Protein AF-J3F3C8-F1 (afdb_monomer_lite)

Foldseek 3Di:
DDPDVVVVVVVLVQFFVDPQLVCQLQAADDFHDVQASPQHTTCPVRVVVVRRDGDGPDDGPDGDDPPPDDDDPPCCSHDPPVDDDDDDPPPPPDPDDADDPVLQVPAPDWDQDPVRRTDGHD

Structure (mmCIF, N/CA/C/O backbone):
data_AF-J3F3C8-F1
#
_entry.id   AF-J3F3C8-F1
#
loop_
_atom_site.group_PDB
_atom_site.id
_atom_site.type_symbol
_atom_site.label_atom_id
_atom_site.label_alt_id
_atom_site.label_comp_id
_atom_site.label_asym_id
_atom_site.label_entity_id
_atom_site.label_seq_id
_atom_site.pdbx_PDB_ins_code
_atom_site.Cartn_x
_atom_site.Cartn_y
_atom_site.Cartn_z
_atom_site.occupancy
_atom_site.B_iso_or_equiv
_atom_site.auth_seq_id
_atom_site.auth_comp_id
_atom_site.auth_asym_id
_atom_site.auth_atom_id
_atom_site.pdbx_PDB_model_num
ATOM 1 N N . GLY A 1 1 ? 10.619 -9.979 35.873 1.00 42.16 1 GLY A N 1
ATOM 2 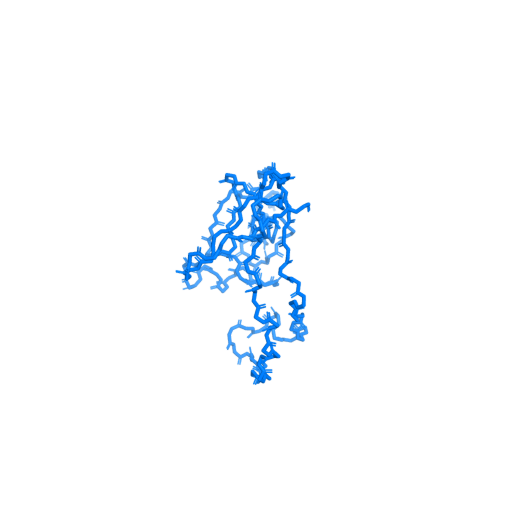C CA . GLY A 1 1 ? 10.184 -10.696 34.663 1.00 42.16 1 GLY A CA 1
ATOM 3 C C . GLY A 1 1 ? 10.597 -9.888 33.459 1.00 42.16 1 GLY A C 1
ATOM 4 O O . GLY A 1 1 ? 10.072 -8.801 33.279 1.00 42.16 1 GLY A O 1
ATOM 5 N N . PHE A 1 2 ? 11.585 -10.356 32.701 1.00 49.56 2 PHE A N 1
ATOM 6 C CA . PHE A 1 2 ? 12.022 -9.685 31.477 1.00 49.56 2 PHE A CA 1
ATOM 7 C C . PHE A 1 2 ? 11.075 -10.104 30.352 1.00 49.56 2 PHE A C 1
ATOM 9 O O . PHE A 1 2 ? 11.128 -11.245 29.891 1.00 49.56 2 PHE A O 1
ATOM 16 N N . ILE A 1 3 ? 10.176 -9.209 29.942 1.00 52.06 3 ILE A N 1
ATOM 17 C CA . ILE A 1 3 ? 9.438 -9.396 28.692 1.00 52.06 3 ILE A CA 1
ATOM 18 C C . ILE A 1 3 ? 10.494 -9.369 27.586 1.00 52.06 3 ILE A C 1
ATOM 20 O O . ILE A 1 3 ? 11.255 -8.409 27.464 1.00 52.06 3 ILE A O 1
ATOM 24 N N . ARG A 1 4 ? 10.616 -10.471 26.841 1.00 50.69 4 ARG A N 1
ATOM 25 C CA . ARG A 1 4 ? 11.625 -10.597 25.785 1.00 50.69 4 ARG A CA 1
ATOM 26 C C . ARG A 1 4 ? 11.345 -9.514 24.728 1.00 50.69 4 ARG A C 1
ATOM 28 O O . ARG A 1 4 ? 10.201 -9.440 24.286 1.00 50.69 4 ARG A O 1
ATOM 35 N N . PRO A 1 5 ? 12.334 -8.715 24.283 1.00 58.91 5 PRO A N 1
ATOM 36 C CA . PRO A 1 5 ? 12.116 -7.618 23.328 1.00 58.91 5 PRO A CA 1
ATOM 37 C C . PRO A 1 5 ? 11.377 -8.056 22.052 1.00 58.91 5 PRO A C 1
ATOM 39 O O . PRO A 1 5 ? 10.549 -7.320 21.526 1.00 58.91 5 PRO A O 1
ATOM 42 N N . LEU A 1 6 ? 11.585 -9.306 21.627 1.00 57.19 6 LEU A N 1
ATOM 43 C CA . LEU A 1 6 ? 10.883 -9.938 20.505 1.00 57.19 6 LEU A CA 1
ATOM 44 C C . LEU A 1 6 ? 9.361 -10.066 20.710 1.00 57.19 6 LEU A C 1
ATOM 46 O O . LEU A 1 6 ? 8.607 -9.963 19.754 1.00 57.19 6 LEU A O 1
ATOM 50 N N . GLN A 1 7 ? 8.883 -10.264 21.942 1.00 55.94 7 GLN A N 1
ATOM 51 C CA . GLN A 1 7 ? 7.446 -10.365 22.232 1.00 55.94 7 GLN A CA 1
ATOM 52 C C . GLN A 1 7 ? 6.759 -8.994 22.232 1.00 55.94 7 GLN A C 1
ATOM 54 O O . GLN A 1 7 ? 5.603 -8.892 21.826 1.00 55.94 7 GLN A O 1
ATOM 59 N N . VAL A 1 8 ? 7.475 -7.943 22.648 1.00 60.06 8 VAL A N 1
ATOM 60 C CA . VAL A 1 8 ? 6.984 -6.556 22.580 1.00 60.06 8 VAL A CA 1
ATOM 61 C C . VAL A 1 8 ? 6.893 -6.100 21.125 1.00 60.06 8 VAL A C 1
ATOM 63 O O . VAL A 1 8 ? 5.874 -5.537 20.735 1.00 60.06 8 VAL A O 1
ATOM 66 N N . LEU A 1 9 ? 7.910 -6.404 20.311 1.00 63.22 9 LEU A N 1
ATOM 67 C CA . LEU A 1 9 ? 7.898 -6.120 18.873 1.00 63.22 9 LEU A CA 1
ATOM 68 C C . LEU A 1 9 ? 6.752 -6.848 18.164 1.00 63.22 9 LEU A C 1
ATOM 70 O O . LEU A 1 9 ? 5.980 -6.192 17.474 1.00 63.22 9 LEU A O 1
ATOM 74 N N . ASN A 1 10 ? 6.532 -8.134 18.461 1.00 64.38 10 ASN A N 1
ATOM 75 C CA . ASN A 1 10 ? 5.369 -8.870 17.953 1.00 64.38 10 ASN A CA 1
ATOM 76 C C . ASN A 1 10 ? 4.044 -8.188 18.333 1.00 64.38 10 ASN A C 1
ATOM 78 O O . ASN A 1 10 ? 3.139 -8.078 17.513 1.00 64.38 10 ASN A O 1
ATOM 82 N N . GLY A 1 11 ? 3.883 -7.745 19.584 1.00 65.44 11 GLY A N 1
ATOM 83 C CA . GLY A 1 11 ? 2.668 -7.051 20.028 1.00 65.44 11 GLY A CA 1
ATOM 84 C C . GLY A 1 11 ? 2.439 -5.722 19.299 1.00 65.44 11 GLY A C 1
ATOM 85 O O . GLY A 1 11 ? 1.314 -5.421 18.902 1.00 65.44 11 GLY A O 1
ATOM 86 N N . LEU A 1 12 ? 3.508 -4.959 19.068 1.00 67.69 12 LEU A N 1
ATOM 87 C CA . LEU A 1 12 ? 3.454 -3.684 18.354 1.00 67.69 12 LEU A CA 1
ATOM 88 C C . LEU A 1 12 ? 3.204 -3.866 16.853 1.00 67.69 12 LEU A C 1
ATOM 90 O O . LEU A 1 12 ? 2.355 -3.168 16.314 1.00 67.69 12 LEU A O 1
ATOM 94 N N . GLU A 1 13 ? 3.832 -4.844 16.200 1.00 67.25 13 GLU A N 1
ATOM 95 C CA . GLU A 1 13 ? 3.545 -5.247 14.808 1.00 67.25 13 GLU A CA 1
ATOM 96 C C . GLU A 1 13 ? 2.091 -5.691 14.614 1.00 67.25 13 GLU A C 1
ATOM 98 O O . GLU A 1 13 ? 1.494 -5.553 13.543 1.00 67.25 13 GLU A O 1
ATOM 103 N N . ASN A 1 14 ? 1.484 -6.208 15.683 1.00 71.31 14 ASN A N 1
ATOM 104 C CA . ASN A 1 14 ? 0.093 -6.613 15.672 1.00 71.31 14 ASN A CA 1
ATOM 105 C C . ASN A 1 14 ? -0.891 -5.433 15.754 1.00 71.31 14 ASN A C 1
ATOM 107 O O . ASN A 1 14 ? -2.063 -5.636 15.423 1.00 71.31 14 ASN A O 1
ATOM 111 N N . MET A 1 15 ? -0.452 -4.252 16.191 1.00 79.25 15 MET A N 1
ATOM 112 C CA . MET A 1 15 ? -1.296 -3.061 16.350 1.00 79.25 15 MET A CA 1
ATOM 113 C C . MET A 1 15 ? -0.975 -1.980 15.320 1.00 79.25 15 MET A C 1
ATOM 115 O O . MET A 1 15 ? -1.895 -1.372 14.776 1.00 79.25 15 MET A O 1
ATOM 119 N N . PHE A 1 16 ? 0.307 -1.773 15.033 1.00 85.12 16 PHE A N 1
ATOM 120 C CA . PHE A 1 16 ? 0.817 -0.752 14.133 1.00 85.12 16 PHE A CA 1
ATOM 121 C C . PHE A 1 16 ? 1.257 -1.366 12.809 1.00 85.12 16 PHE A C 1
ATOM 123 O O . PHE A 1 16 ? 1.893 -2.418 12.772 1.00 85.12 16 PHE A O 1
ATOM 130 N N . ALA A 1 17 ? 0.937 -0.683 11.716 1.00 84.31 17 ALA A N 1
ATOM 131 C CA . ALA A 1 17 ? 1.491 -1.003 10.414 1.00 84.31 17 ALA A CA 1
ATOM 132 C C . ALA A 1 17 ? 2.964 -0.573 10.396 1.00 84.31 17 ALA A C 1
ATOM 134 O O . ALA A 1 17 ? 3.285 0.613 10.316 1.00 84.31 17 ALA A O 1
ATOM 135 N N . LEU A 1 18 ? 3.873 -1.539 10.532 1.00 81.62 18 LEU A N 1
ATOM 136 C CA . LEU A 1 18 ? 5.302 -1.297 10.337 1.00 81.62 18 LEU A CA 1
ATOM 137 C C . LEU A 1 18 ? 5.659 -1.346 8.847 1.00 81.62 18 LEU A C 1
ATOM 139 O O . LEU 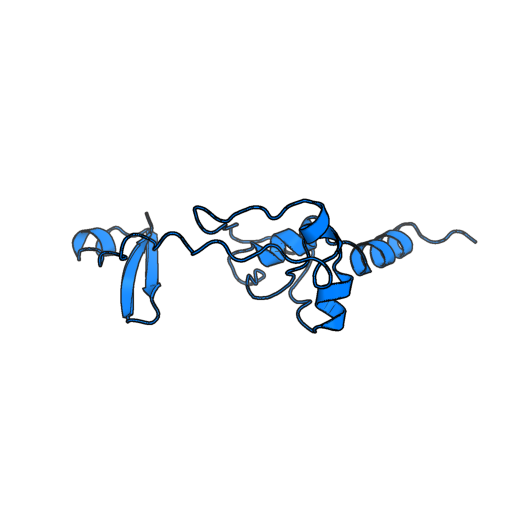A 1 18 ? 4.883 -1.830 8.022 1.00 81.62 18 LEU A O 1
ATOM 143 N N . GLN A 1 19 ? 6.860 -0.864 8.509 1.00 81.12 19 GLN A N 1
ATOM 144 C CA . GLN A 1 19 ? 7.358 -0.765 7.128 1.00 81.12 19 GLN A CA 1
ATOM 145 C C . GLN A 1 19 ? 7.149 -2.057 6.337 1.00 81.12 19 GLN A C 1
ATOM 147 O O . GLN A 1 19 ? 6.707 -2.027 5.199 1.00 81.12 19 GLN A O 1
ATOM 152 N N . ASP A 1 20 ? 7.400 -3.192 6.974 1.00 80.25 20 ASP A N 1
ATOM 153 C CA . ASP A 1 20 ? 7.303 -4.510 6.365 1.00 80.25 20 ASP A CA 1
ATOM 154 C C . ASP A 1 20 ? 5.859 -4.917 5.994 1.00 80.25 20 ASP A C 1
ATOM 156 O O . ASP A 1 20 ? 5.617 -5.501 4.940 1.00 80.25 20 ASP A O 1
ATOM 160 N N . PHE A 1 21 ? 4.870 -4.500 6.790 1.00 84.44 21 PHE A N 1
ATOM 161 C CA . PHE A 1 21 ? 3.447 -4.681 6.481 1.00 84.44 21 PHE A CA 1
ATOM 162 C C . PHE A 1 21 ? 3.025 -3.840 5.265 1.00 84.44 21 PHE A C 1
ATOM 164 O O . PHE A 1 21 ? 2.312 -4.315 4.377 1.00 84.44 21 PHE A O 1
ATOM 171 N N . HIS A 1 22 ? 3.535 -2.607 5.189 1.00 87.00 22 HIS A N 1
ATOM 172 C CA . HIS A 1 22 ? 3.287 -1.680 4.084 1.00 87.00 22 HIS A CA 1
ATOM 173 C C . HIS A 1 22 ? 4.042 -2.076 2.799 1.00 87.00 22 HIS A C 1
ATOM 175 O O . HIS A 1 22 ? 3.545 -1.895 1.687 1.00 87.00 22 HIS A O 1
ATOM 181 N N . HIS A 1 23 ? 5.217 -2.693 2.938 1.00 89.00 23 HIS A N 1
ATOM 182 C CA . HIS A 1 23 ? 5.981 -3.274 1.836 1.00 89.00 23 HIS A CA 1
ATOM 183 C C . HIS A 1 23 ? 5.232 -4.420 1.157 1.00 89.00 23 HIS A C 1
ATOM 185 O O . HIS A 1 23 ? 5.301 -4.525 -0.061 1.00 89.00 23 HIS A O 1
ATOM 191 N N . VAL A 1 24 ? 4.493 -5.247 1.903 1.00 90.62 24 VAL A N 1
ATOM 192 C CA . VAL A 1 24 ? 3.619 -6.273 1.309 1.00 90.62 24 VAL A CA 1
ATOM 193 C C . VAL A 1 24 ? 2.484 -5.626 0.511 1.00 90.62 24 VAL A C 1
ATOM 195 O O . VAL A 1 24 ? 2.218 -6.063 -0.606 1.00 90.62 24 VAL A O 1
ATOM 198 N N . HIS A 1 25 ? 1.850 -4.571 1.038 1.00 91.44 25 HIS A N 1
ATOM 199 C CA . HIS A 1 25 ? 0.773 -3.857 0.337 1.00 91.44 25 HIS A CA 1
ATOM 200 C C . HIS A 1 25 ? 1.248 -3.286 -1.010 1.00 91.44 25 HIS A C 1
ATOM 202 O O . HIS A 1 25 ? 0.617 -3.496 -2.043 1.00 91.44 25 HIS A O 1
ATOM 208 N N . HIS A 1 26 ? 2.403 -2.621 -1.028 1.00 90.88 26 HIS A N 1
ATOM 209 C CA . HIS A 1 26 ? 2.981 -2.068 -2.260 1.00 90.88 26 HIS A CA 1
ATOM 210 C C . HIS A 1 26 ? 3.856 -3.053 -3.045 1.00 90.88 26 HIS A C 1
ATOM 212 O O . HIS A 1 26 ? 4.403 -2.690 -4.091 1.00 90.88 26 HIS A O 1
ATOM 218 N N . GLY A 1 27 ? 4.014 -4.275 -2.543 1.00 90.56 27 GLY A N 1
ATOM 219 C CA . GLY A 1 27 ? 4.904 -5.282 -3.093 1.00 90.56 27 GLY A CA 1
ATOM 220 C C . GLY A 1 27 ? 4.393 -5.824 -4.420 1.00 90.56 27 GLY A C 1
ATOM 221 O O . GLY A 1 27 ? 3.201 -6.071 -4.606 1.00 90.56 27 GLY A O 1
ATOM 222 N N . ILE A 1 28 ? 5.322 -6.047 -5.340 1.00 88.56 28 ILE A N 1
ATOM 223 C CA . ILE A 1 28 ? 5.101 -6.754 -6.598 1.00 88.56 28 ILE A CA 1
ATOM 224 C C . ILE A 1 28 ? 5.853 -8.081 -6.510 1.00 88.56 28 ILE A C 1
ATOM 226 O O . ILE A 1 28 ? 6.981 -8.130 -6.018 1.00 88.56 28 ILE A O 1
ATOM 230 N N . GLY A 1 29 ? 5.232 -9.149 -7.008 1.00 85.75 29 GLY A N 1
ATOM 231 C CA . GLY A 1 29 ? 5.818 -10.486 -7.030 1.00 85.75 29 GLY A CA 1
ATOM 232 C C . GLY A 1 29 ? 5.050 -11.480 -6.173 1.00 85.75 29 GLY A C 1
ATOM 233 O O . GLY A 1 29 ? 3.916 -11.235 -5.765 1.00 85.75 29 GLY A O 1
ATOM 234 N N . ARG A 1 30 ? 5.679 -12.622 -5.882 1.00 88.69 30 ARG A N 1
ATOM 235 C CA . ARG A 1 30 ? 5.042 -13.751 -5.174 1.00 88.69 30 ARG A CA 1
ATOM 236 C C . ARG A 1 30 ? 4.480 -13.390 -3.793 1.00 88.69 30 ARG A C 1
ATOM 238 O O . ARG A 1 30 ? 3.532 -14.029 -3.342 1.00 88.69 30 ARG A O 1
ATOM 245 N N . TYR A 1 31 ? 5.105 -12.440 -3.101 1.00 89.81 31 TYR A N 1
ATOM 246 C CA . TYR A 1 31 ? 4.791 -12.111 -1.708 1.00 89.81 31 TYR A CA 1
ATOM 247 C C . TYR A 1 31 ? 4.074 -10.766 -1.532 1.00 89.81 31 TYR A C 1
ATOM 249 O O . TYR A 1 31 ? 3.723 -10.435 -0.400 1.00 89.81 31 TYR A O 1
ATOM 257 N N . GLY A 1 32 ? 3.840 -10.031 -2.621 1.00 89.12 32 GLY A N 1
ATOM 258 C CA . GLY A 1 32 ? 3.144 -8.750 -2.613 1.00 89.12 32 GLY A CA 1
ATOM 259 C C . GLY A 1 32 ? 1.635 -8.915 -2.777 1.00 89.12 32 GLY A C 1
ATOM 260 O O . GLY A 1 32 ? 1.179 -9.822 -3.476 1.00 89.12 32 GLY A O 1
ATOM 261 N N . ASN A 1 33 ? 0.848 -8.058 -2.125 1.00 90.25 33 ASN A N 1
ATOM 262 C CA . ASN A 1 33 ? -0.610 -8.075 -2.227 1.00 90.25 33 ASN A CA 1
ATOM 263 C C . ASN A 1 33 ? -1.234 -6.688 -1.981 1.00 90.25 33 ASN A C 1
ATOM 265 O O . ASN A 1 33 ? -1.567 -6.329 -0.848 1.00 90.25 33 ASN A O 1
ATOM 269 N N . ALA A 1 34 ? -1.492 -5.960 -3.070 1.00 87.81 34 ALA A N 1
ATOM 270 C CA . ALA A 1 34 ? -2.139 -4.643 -3.053 1.00 87.81 34 ALA A CA 1
ATOM 271 C C . ALA A 1 34 ? -3.612 -4.656 -2.611 1.00 87.81 34 ALA A C 1
ATOM 273 O O . ALA A 1 34 ? -4.180 -3.604 -2.326 1.00 87.81 34 ALA A O 1
ATOM 274 N N . SER A 1 35 ? -4.243 -5.830 -2.536 1.00 89.44 35 SER A N 1
ATOM 275 C CA . SER A 1 35 ? -5.620 -5.996 -2.055 1.00 89.44 35 SER A CA 1
ATOM 276 C C . SER A 1 35 ? -5.689 -6.431 -0.585 1.00 89.44 35 SER A C 1
ATOM 278 O O . SER A 1 35 ? -6.650 -7.075 -0.163 1.00 89.44 35 SER A O 1
ATOM 280 N N . SER A 1 36 ? -4.674 -6.082 0.203 1.00 90.56 36 SER A N 1
ATOM 281 C CA . SER A 1 36 ? -4.582 -6.375 1.636 1.00 90.56 36 SER A CA 1
ATOM 282 C C . SER A 1 36 ? -3.836 -5.273 2.378 1.00 90.56 36 SER A C 1
ATOM 284 O O . SER A 1 36 ? -3.213 -4.446 1.721 1.00 90.56 36 SER A O 1
ATOM 286 N N . ASN A 1 37 ? -3.832 -5.292 3.712 1.00 91.31 37 ASN A N 1
ATOM 287 C CA . ASN A 1 37 ? -2.965 -4.434 4.532 1.00 91.31 37 ASN A CA 1
ATOM 288 C C . ASN A 1 37 ? -3.177 -2.925 4.278 1.00 91.31 37 ASN A C 1
ATOM 290 O O . ASN A 1 37 ? -2.226 -2.183 4.035 1.00 91.31 37 ASN A O 1
ATOM 294 N N . TYR A 1 38 ? -4.434 -2.481 4.287 1.00 88.19 38 TYR A N 1
ATOM 295 C CA . TYR A 1 38 ? -4.847 -1.122 3.922 1.00 88.19 38 TYR A CA 1
ATOM 296 C C . TYR A 1 38 ? -4.542 -0.063 4.989 1.00 88.19 38 TYR A C 1
ATOM 298 O O . TYR A 1 38 ? -4.490 1.131 4.687 1.00 88.19 38 TYR A O 1
ATOM 306 N N . GLY A 1 39 ? -4.396 -0.465 6.250 1.00 88.19 39 GLY A N 1
ATOM 307 C CA . GLY A 1 39 ? -4.102 0.433 7.356 1.00 88.19 39 GLY A CA 1
ATOM 308 C C . GLY A 1 39 ? -2.700 1.021 7.232 1.00 88.19 39 GLY A C 1
ATOM 309 O O . GLY A 1 39 ? -1.711 0.310 7.371 1.00 88.19 39 GLY A O 1
ATOM 310 N N . ASN A 1 40 ? -2.604 2.341 7.047 1.00 83.81 40 ASN A N 1
ATOM 311 C CA . ASN A 1 40 ? -1.311 3.032 6.970 1.00 83.81 40 ASN A CA 1
ATOM 312 C C . ASN A 1 40 ? -0.598 3.135 8.323 1.00 83.81 40 ASN A C 1
ATOM 314 O O . ASN A 1 40 ? 0.628 3.136 8.366 1.00 83.81 40 ASN A O 1
ATOM 318 N N . VAL A 1 41 ? -1.352 3.260 9.422 1.00 88.06 41 VAL A N 1
ATOM 319 C CA . VAL A 1 41 ? -0.780 3.413 10.772 1.00 88.06 41 VAL A CA 1
ATOM 320 C C . VAL A 1 41 ? -1.170 2.264 11.690 1.00 88.06 41 VAL A C 1
ATOM 322 O O . VAL A 1 41 ? -0.327 1.777 12.438 1.00 88.06 41 VAL A O 1
ATOM 325 N N . LEU A 1 42 ? -2.424 1.806 11.639 1.00 89.38 42 LEU A N 1
ATOM 326 C CA . LEU A 1 42 ? -2.945 0.778 12.540 1.00 89.38 42 LEU A CA 1
ATOM 327 C C . LEU A 1 42 ? -3.389 -0.473 11.769 1.00 89.38 42 LEU A C 1
ATOM 329 O O . LEU A 1 42 ? -4.432 -0.469 11.120 1.00 89.38 42 LEU A O 1
ATOM 333 N N . ASN A 1 43 ? -2.638 -1.566 11.916 1.00 87.62 43 ASN A N 1
ATOM 334 C CA . ASN A 1 43 ? -2.956 -2.888 11.352 1.00 87.62 43 ASN A CA 1
ATOM 335 C C . ASN A 1 43 ? -4.197 -3.524 12.023 1.00 87.62 43 ASN A C 1
ATOM 337 O O . ASN A 1 43 ? -4.853 -4.406 11.475 1.00 87.62 43 ASN A O 1
ATOM 341 N N . ILE A 1 44 ? -4.593 -3.060 13.213 1.00 87.62 44 ILE A N 1
ATOM 342 C CA . ILE A 1 44 ? -5.785 -3.600 13.887 1.00 87.62 44 ILE A CA 1
ATOM 343 C C . ILE A 1 44 ? -7.044 -3.535 13.008 1.00 87.62 44 ILE A C 1
ATOM 345 O O . ILE A 1 44 ? -7.873 -4.443 13.059 1.00 87.62 44 ILE A O 1
ATOM 349 N N . TRP A 1 45 ? -7.165 -2.516 12.154 1.00 88.50 45 TRP A N 1
ATOM 350 C CA . TRP A 1 45 ? -8.293 -2.396 11.239 1.00 88.50 45 TRP A CA 1
ATOM 351 C C . TRP A 1 45 ? -8.307 -3.509 10.200 1.00 88.50 45 TRP A C 1
ATOM 353 O O . TRP A 1 45 ? -9.357 -4.112 9.993 1.00 88.50 45 TRP A O 1
ATOM 363 N N . ASP A 1 46 ? -7.161 -3.848 9.618 1.00 89.81 46 ASP A N 1
ATOM 364 C CA . ASP A 1 46 ? -7.063 -4.952 8.666 1.00 89.81 46 ASP A CA 1
ATOM 365 C C . ASP A 1 46 ? -7.409 -6.298 9.296 1.00 89.81 46 ASP A C 1
ATOM 367 O O . ASP A 1 46 ? -8.034 -7.149 8.668 1.00 89.81 46 ASP A O 1
ATOM 371 N N . LYS A 1 47 ? -7.063 -6.497 10.565 1.00 88.44 47 LYS A N 1
ATOM 372 C CA . LYS A 1 47 ? -7.440 -7.717 11.288 1.00 88.44 47 LYS A CA 1
ATOM 373 C C . LYS A 1 47 ? -8.931 -7.795 11.555 1.00 88.44 47 LYS A C 1
ATOM 375 O O . LYS A 1 47 ? -9.529 -8.841 11.326 1.00 88.44 47 LYS A O 1
ATOM 380 N N . LEU A 1 48 ? -9.526 -6.695 12.015 1.00 90.38 48 LEU A N 1
ATOM 381 C CA . LEU A 1 48 ? -10.963 -6.627 12.283 1.00 90.38 48 LEU A CA 1
ATOM 382 C C . LEU A 1 48 ? -11.794 -6.859 11.014 1.00 90.38 48 LEU A C 1
ATOM 384 O O . LEU A 1 48 ? -12.854 -7.472 11.095 1.00 90.38 48 LEU A O 1
ATOM 388 N N . HIS A 1 49 ? -11.305 -6.413 9.855 1.00 90.56 49 HIS A N 1
ATOM 389 C CA . HIS A 1 49 ? -11.993 -6.568 8.569 1.00 90.56 49 HIS A CA 1
ATOM 390 C C . HIS A 1 49 ? -11.528 -7.793 7.760 1.00 90.56 49 HIS A C 1
ATOM 392 O O . HIS A 1 49 ? -12.036 -8.024 6.666 1.00 90.56 49 HIS A O 1
ATOM 398 N N . GLY A 1 50 ? -10.584 -8.587 8.277 1.00 90.81 50 GLY A N 1
ATOM 399 C CA . GLY A 1 50 ? -10.077 -9.789 7.604 1.00 90.81 50 GLY A CA 1
ATOM 400 C C . GLY A 1 50 ? -9.220 -9.519 6.361 1.00 90.81 50 GLY A C 1
ATOM 401 O O . GLY A 1 50 ? -9.080 -10.398 5.516 1.00 90.81 50 GLY A O 1
ATOM 402 N N . THR A 1 51 ? -8.648 -8.321 6.234 1.00 91.50 51 THR A N 1
ATOM 403 C CA . THR A 1 51 ? -7.798 -7.895 5.110 1.00 91.50 51 THR A CA 1
ATOM 404 C C . THR A 1 51 ? -6.305 -7.926 5.429 1.00 91.50 51 THR A C 1
ATOM 406 O O . THR A 1 51 ? -5.493 -7.598 4.569 1.00 91.50 51 THR A O 1
ATOM 409 N N . SER A 1 52 ? -5.920 -8.345 6.637 1.00 90.06 52 SER A N 1
ATOM 410 C CA . SER A 1 52 ? -4.518 -8.587 6.994 1.00 90.06 52 SER A CA 1
ATOM 411 C C . SER A 1 52 ? -4.016 -9.839 6.275 1.00 90.06 52 SER A C 1
ATOM 413 O O . SER A 1 52 ? -4.489 -10.943 6.550 1.00 90.06 52 SER A O 1
ATOM 415 N N . SER A 1 53 ? -3.043 -9.698 5.377 1.00 85.19 53 SER A N 1
ATOM 416 C CA . SER A 1 53 ? -2.531 -10.808 4.572 1.00 85.19 53 SER A CA 1
ATOM 417 C C . SER A 1 53 ? -1.039 -10.687 4.240 1.00 85.19 53 SER A C 1
ATOM 419 O O . SER A 1 53 ? -0.411 -9.645 4.422 1.00 85.19 53 SER A O 1
ATOM 421 N N . GLY A 1 54 ? -0.485 -11.774 3.703 1.00 73.19 54 GLY A N 1
ATOM 422 C CA . GLY A 1 54 ? 0.844 -11.806 3.102 1.00 73.19 54 GLY A CA 1
ATOM 423 C C . GLY A 1 54 ? 1.919 -12.428 3.983 1.00 73.19 54 GLY A C 1
ATOM 424 O O . GLY A 1 54 ? 1.637 -13.127 4.955 1.00 73.19 54 GLY A O 1
ATOM 425 N N . HIS A 1 55 ? 3.168 -12.217 3.574 1.00 68.12 55 HIS A N 1
ATOM 426 C CA . HIS A 1 55 ? 4.344 -12.822 4.189 1.00 68.12 55 HIS A CA 1
ATOM 427 C C . HIS A 1 55 ? 5.299 -11.713 4.641 1.00 68.12 55 HIS A C 1
ATOM 429 O O . HIS A 1 55 ? 6.239 -11.399 3.904 1.00 68.12 55 HIS A O 1
ATOM 435 N N . PRO A 1 56 ? 5.054 -11.099 5.812 1.00 70.31 56 PRO A N 1
ATOM 436 C CA . PRO A 1 56 ? 6.004 -10.157 6.385 1.00 70.31 56 PRO A CA 1
ATOM 437 C C . PRO A 1 56 ? 7.408 -10.785 6.455 1.00 70.31 56 PRO A C 1
ATOM 439 O O . PRO A 1 56 ? 7.568 -12.003 6.609 1.00 70.31 56 PRO A O 1
ATOM 442 N N . HIS A 1 57 ? 8.420 -9.949 6.263 1.00 81.12 57 HIS A N 1
ATOM 443 C CA . HIS A 1 57 ? 9.848 -10.243 6.221 1.00 81.12 57 HIS A CA 1
ATOM 444 C C . HIS A 1 57 ? 10.296 -11.021 4.985 1.00 81.12 57 HIS A C 1
ATOM 446 O O . HIS A 1 57 ? 11.379 -11.616 4.970 1.00 81.12 57 HIS A O 1
ATOM 452 N N . ARG A 1 58 ? 9.481 -11.031 3.925 1.00 86.00 58 ARG A N 1
ATOM 453 C CA . ARG A 1 58 ? 9.874 -11.576 2.624 1.00 86.00 58 ARG A CA 1
ATOM 454 C C . ARG A 1 58 ? 10.276 -10.460 1.661 1.00 86.00 58 ARG A C 1
ATOM 456 O O . ARG A 1 58 ? 9.603 -9.430 1.609 1.00 86.00 58 ARG A O 1
ATOM 463 N N . PRO A 1 59 ? 11.350 -10.666 0.876 1.00 85.94 59 PRO A N 1
ATOM 464 C CA . PRO A 1 59 ? 11.734 -9.717 -0.156 1.00 85.94 59 PRO A CA 1
ATOM 465 C C . PRO A 1 59 ? 10.633 -9.622 -1.216 1.00 85.94 59 PRO A C 1
ATOM 467 O O . PRO A 1 59 ? 10.032 -10.633 -1.585 1.00 85.94 59 PRO A O 1
ATOM 470 N N . GLN A 1 60 ? 10.393 -8.403 -1.689 1.00 88.69 60 GLN A N 1
ATOM 471 C CA . GLN A 1 60 ? 9.507 -8.122 -2.815 1.00 88.69 60 GLN A CA 1
ATOM 472 C C . GLN A 1 60 ? 10.349 -7.994 -4.087 1.00 88.69 60 GLN A C 1
ATOM 474 O O . GLN A 1 60 ? 11.473 -7.491 -4.027 1.00 88.69 60 GLN A O 1
ATOM 479 N N . ASP A 1 61 ? 9.811 -8.422 -5.228 1.00 89.06 61 ASP A N 1
ATOM 480 C CA . ASP A 1 61 ? 10.528 -8.349 -6.508 1.00 89.06 61 ASP A CA 1
ATOM 481 C C . ASP A 1 61 ? 10.643 -6.888 -6.977 1.00 89.06 61 ASP A C 1
ATOM 483 O O . ASP A 1 61 ? 11.636 -6.488 -7.587 1.00 89.06 61 ASP A O 1
ATOM 487 N N . ALA A 1 62 ? 9.625 -6.080 -6.667 1.00 87.00 62 ALA A N 1
ATOM 488 C CA . ALA A 1 62 ? 9.600 -4.632 -6.851 1.00 87.00 62 ALA A CA 1
ATOM 489 C C . ALA A 1 62 ? 8.531 -3.987 -5.949 1.00 87.00 62 ALA A C 1
ATOM 491 O O . ALA A 1 62 ? 7.793 -4.680 -5.248 1.00 87.00 62 ALA A O 1
ATOM 492 N N . TYR A 1 63 ? 8.424 -2.657 -6.005 1.00 87.50 63 TYR A N 1
ATOM 493 C CA . TYR A 1 63 ? 7.386 -1.880 -5.326 1.00 87.50 63 TYR A CA 1
ATOM 494 C C . TYR A 1 63 ? 6.660 -0.974 -6.317 1.00 87.50 63 TYR A C 1
ATOM 496 O O . TYR A 1 63 ? 7.286 -0.425 -7.228 1.00 87.50 63 TYR A O 1
ATOM 504 N N . GLY A 1 64 ? 5.353 -0.799 -6.131 1.00 84.06 64 GLY A N 1
ATOM 505 C CA . GLY A 1 64 ? 4.522 0.025 -7.003 1.00 84.06 64 GLY A CA 1
ATOM 506 C C . GLY A 1 64 ? 3.540 0.910 -6.241 1.00 84.06 64 GLY A C 1
ATOM 507 O O . GLY A 1 64 ? 2.921 0.493 -5.263 1.00 84.06 64 GLY A O 1
ATOM 508 N N . LEU A 1 65 ? 3.356 2.129 -6.747 1.00 81.38 65 LEU A N 1
ATOM 509 C CA . LEU A 1 65 ? 2.306 3.045 -6.320 1.00 81.38 65 LEU A CA 1
ATOM 510 C C . LEU A 1 65 ? 1.583 3.574 -7.563 1.00 81.38 65 LEU A C 1
ATOM 512 O O . LEU A 1 65 ? 2.255 4.018 -8.500 1.00 81.38 65 LEU A O 1
ATOM 516 N N . PRO A 1 66 ? 0.241 3.557 -7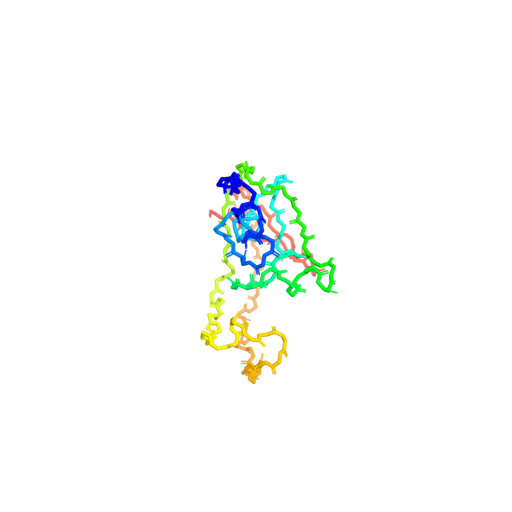.609 1.00 73.75 66 PRO A N 1
ATOM 517 C CA . PRO A 1 66 ? -0.485 4.170 -8.710 1.00 73.75 66 PRO A CA 1
ATOM 518 C C . PRO A 1 66 ? -0.095 5.643 -8.875 1.00 73.75 66 PRO A C 1
ATOM 520 O O . PRO A 1 66 ? -0.044 6.405 -7.906 1.00 73.75 66 PRO A O 1
ATOM 523 N N . VAL A 1 67 ? 0.158 6.061 -10.115 1.00 73.31 67 VAL A N 1
ATOM 524 C CA . VAL A 1 67 ? 0.480 7.460 -10.417 1.00 73.31 67 VAL A CA 1
ATOM 525 C C . VAL A 1 67 ? -0.685 8.353 -9.995 1.00 73.31 67 VAL A C 1
ATOM 527 O O . VAL A 1 67 ? -1.839 8.101 -10.340 1.00 73.31 67 VAL A O 1
ATOM 530 N N . GLY A 1 68 ? -0.372 9.418 -9.255 1.00 73.31 68 GLY A N 1
ATOM 531 C CA . GLY A 1 68 ? -1.366 10.381 -8.787 1.00 73.31 68 GLY A CA 1
ATOM 532 C C . GLY A 1 68 ? -2.222 9.887 -7.621 1.00 73.31 68 GLY A C 1
ATOM 533 O O . GLY A 1 68 ? -3.264 10.495 -7.356 1.00 73.31 68 GLY A O 1
ATOM 534 N N . VAL A 1 69 ? -1.812 8.817 -6.920 1.00 76.00 69 VAL A N 1
ATOM 535 C CA . VAL A 1 69 ? -2.450 8.458 -5.650 1.00 76.00 69 VAL A CA 1
ATOM 536 C C . VAL A 1 69 ? -2.347 9.646 -4.694 1.00 76.00 69 VAL A C 1
ATOM 538 O O . VAL A 1 69 ? -1.306 10.299 -4.587 1.00 76.00 69 VAL A O 1
ATOM 541 N N . LYS A 1 70 ? -3.452 9.957 -4.023 1.00 78.56 70 LYS A N 1
ATOM 542 C CA . LYS A 1 70 ? -3.450 10.976 -2.981 1.00 78.56 70 LYS A CA 1
ATOM 543 C C . LYS A 1 70 ? -3.063 10.327 -1.669 1.00 78.56 70 LYS A C 1
ATOM 545 O O . LYS A 1 70 ? -3.524 9.237 -1.353 1.00 78.56 70 LYS A O 1
ATOM 550 N N . VAL A 1 71 ? -2.233 11.032 -0.918 1.00 82.50 71 VAL A N 1
ATOM 551 C CA . VAL A 1 71 ? -1.981 10.708 0.478 1.00 82.50 71 VAL A CA 1
ATOM 552 C C . VAL A 1 71 ? -3.090 11.370 1.284 1.00 82.50 71 VAL A C 1
ATOM 554 O O . VAL A 1 71 ? -3.242 12.591 1.234 1.00 82.50 71 VAL A O 1
ATOM 557 N N . GLU A 1 72 ? -3.885 10.558 1.974 1.00 86.19 72 GLU A N 1
ATOM 558 C CA . GLU A 1 72 ? -4.927 11.025 2.893 1.00 86.19 72 GLU A CA 1
ATOM 559 C C . GLU A 1 72 ? -4.314 11.892 4.006 1.00 86.19 72 GLU A C 1
ATOM 561 O O . GLU A 1 72 ? -3.131 11.764 4.339 1.00 86.19 72 GLU A O 1
ATOM 566 N N . SER A 1 73 ? -5.093 12.765 4.635 1.00 90.69 73 SER A N 1
ATOM 567 C CA . SER A 1 73 ? -4.642 13.493 5.825 1.00 90.69 73 SER A CA 1
ATOM 568 C C . SER A 1 73 ? -4.231 12.538 6.953 1.00 90.69 73 SER A C 1
ATOM 570 O O . SER A 1 73 ? -4.770 11.441 7.104 1.00 90.69 73 SER A O 1
ATOM 572 N N . TRP A 1 74 ? -3.271 12.962 7.783 1.00 90.69 74 TRP A N 1
ATOM 573 C CA . TRP A 1 74 ? -2.717 12.127 8.860 1.00 90.69 74 TRP A CA 1
ATOM 574 C C . TRP A 1 74 ? -3.797 11.564 9.799 1.00 90.69 74 TRP A C 1
ATOM 576 O O . TRP A 1 74 ? -3.677 10.443 10.286 1.00 90.69 74 TRP A O 1
ATOM 586 N N . SER A 1 75 ? -4.868 12.325 10.043 1.00 92.44 75 SER A N 1
ATOM 587 C CA . SER A 1 75 ? -5.952 11.931 10.941 1.00 92.44 75 SER A CA 1
ATOM 588 C C . SER A 1 75 ? -6.807 10.822 10.339 1.00 92.44 75 SER A C 1
ATOM 590 O O . SER A 1 75 ? -7.192 9.898 11.052 1.00 92.44 75 SER A O 1
ATOM 592 N N . VAL A 1 76 ? -7.055 10.863 9.029 1.00 91.06 76 VAL A N 1
ATOM 593 C CA . VAL A 1 76 ? -7.747 9.792 8.301 1.00 91.06 76 VAL A CA 1
ATOM 594 C C . VAL A 1 76 ? -6.875 8.544 8.254 1.00 91.06 76 VAL A C 1
ATOM 596 O O . VAL A 1 76 ? -7.367 7.461 8.549 1.00 91.06 76 VAL A O 1
ATOM 599 N N . GLN A 1 77 ? -5.571 8.682 8.004 1.00 88.62 77 GLN A N 1
ATOM 600 C CA . GLN A 1 77 ? -4.641 7.545 8.043 1.00 88.62 77 GLN A CA 1
ATOM 601 C C . GLN A 1 77 ? -4.595 6.842 9.413 1.00 88.62 77 GLN A C 1
ATOM 603 O O . GLN A 1 77 ? -4.390 5.630 9.473 1.00 88.62 77 GLN A O 1
ATOM 608 N N . LEU A 1 78 ? -4.787 7.588 10.507 1.00 89.38 78 LEU A N 1
ATOM 609 C CA . LEU A 1 78 ? -4.771 7.053 11.870 1.00 89.38 78 LEU A CA 1
ATOM 610 C C . LEU A 1 78 ? -6.126 6.473 12.310 1.00 89.38 78 LEU A C 1
ATOM 612 O O . LEU A 1 78 ? -6.165 5.418 12.940 1.00 89.38 78 LEU A O 1
ATOM 616 N N . PHE A 1 79 ? -7.232 7.156 12.001 1.00 89.19 79 PHE A N 1
ATOM 617 C CA . PHE A 1 79 ? -8.560 6.859 12.556 1.00 89.19 79 PHE A CA 1
ATOM 618 C C . PHE A 1 79 ? -9.573 6.325 11.536 1.00 89.19 79 PHE A C 1
ATOM 620 O O . PHE A 1 79 ? -10.772 6.285 11.823 1.00 89.19 79 PHE A O 1
ATOM 627 N N . TRP A 1 80 ? -9.145 5.909 10.346 1.00 85.25 80 TRP A N 1
ATOM 628 C CA . TRP A 1 80 ? -9.998 5.113 9.460 1.00 85.25 80 TRP A CA 1
ATOM 629 C C . TRP A 1 80 ? -10.487 3.850 10.199 1.00 85.25 80 TRP A C 1
ATOM 631 O O . TRP A 1 80 ? -9.699 3.274 10.936 1.00 85.25 80 TRP A O 1
ATOM 641 N N . PRO A 1 81 ? -11.746 3.390 10.059 1.00 82.19 81 PRO A N 1
ATOM 642 C CA . PRO A 1 81 ? -12.793 3.875 9.158 1.00 82.19 81 PRO A CA 1
ATOM 643 C C . PRO A 1 81 ? -13.688 4.974 9.747 1.00 82.19 81 PRO A C 1
ATOM 645 O O . PRO A 1 81 ? -14.663 5.356 9.093 1.00 82.19 81 PRO A O 1
ATOM 648 N N . VAL A 1 82 ? -13.391 5.453 10.962 1.00 89.62 82 VAL A N 1
ATOM 649 C CA . VAL A 1 82 ? -14.189 6.457 11.688 1.00 89.62 82 VAL A CA 1
ATOM 650 C C . VAL A 1 82 ? -14.079 7.827 11.023 1.00 89.62 82 VAL A C 1
ATOM 652 O O . VAL A 1 82 ? -15.087 8.507 10.839 1.00 89.62 82 VAL A O 1
ATOM 655 N N . LEU A 1 83 ? -12.866 8.218 10.620 1.00 90.38 83 LEU A N 1
ATOM 656 C CA . LEU A 1 83 ? -12.634 9.400 9.790 1.00 90.38 83 LEU A CA 1
ATOM 657 C C . LEU A 1 83 ? -12.490 9.000 8.321 1.00 90.38 83 LEU A C 1
ATOM 659 O O . LEU A 1 83 ? -11.837 8.011 7.991 1.00 90.38 83 LEU A O 1
ATOM 663 N N . ARG A 1 84 ? -13.099 9.791 7.433 1.00 87.31 84 ARG A N 1
ATOM 664 C CA . ARG A 1 84 ? -13.006 9.639 5.977 1.00 87.31 84 ARG A CA 1
ATOM 665 C C . ARG A 1 84 ? -12.939 11.009 5.326 1.00 87.31 84 ARG A C 1
ATOM 667 O O . ARG A 1 84 ? -13.654 11.925 5.740 1.00 87.31 84 ARG A O 1
ATOM 674 N N . GLU A 1 85 ? -12.128 11.143 4.287 1.00 84.75 85 GLU A N 1
ATOM 675 C CA . GLU A 1 85 ? -12.199 12.322 3.434 1.00 84.75 85 GLU A CA 1
ATOM 676 C C . GLU A 1 85 ? -13.402 12.223 2.500 1.00 84.75 85 GLU A C 1
ATOM 678 O O . GLU A 1 85 ? -13.823 11.142 2.085 1.00 84.75 85 GLU A O 1
ATOM 683 N N . LYS A 1 86 ? -13.985 13.375 2.162 1.00 81.94 86 LYS A N 1
ATOM 684 C CA . LYS A 1 86 ? -14.985 13.419 1.097 1.00 81.94 86 LYS A CA 1
ATOM 685 C C . LYS A 1 86 ? -14.291 13.055 -0.208 1.00 81.94 86 LYS A C 1
ATOM 687 O O . LYS A 1 86 ? -13.334 13.731 -0.590 1.00 81.94 86 LYS A O 1
ATOM 692 N N . GLU A 1 87 ? -14.815 12.053 -0.911 1.00 71.62 87 GLU A N 1
ATOM 693 C CA . GLU A 1 87 ? -14.377 11.747 -2.269 1.00 71.62 87 GLU A CA 1
ATOM 694 C C . GLU A 1 87 ? -14.491 13.011 -3.128 1.00 71.62 87 GLU A C 1
ATOM 696 O O . GLU A 1 87 ? -15.576 13.477 -3.485 1.00 71.62 87 GLU A O 1
ATOM 701 N N . LYS A 1 88 ? -13.346 13.608 -3.459 1.00 65.81 88 LYS A N 1
ATOM 702 C CA . LYS A 1 88 ? -13.294 14.593 -4.536 1.00 65.81 88 LYS A CA 1
ATOM 703 C C . LYS A 1 88 ? -13.483 13.812 -5.826 1.00 65.81 88 LYS A C 1
ATOM 705 O O . LYS A 1 88 ? -12.814 12.794 -5.995 1.00 65.81 88 LYS A O 1
ATOM 710 N N . LYS A 1 89 ? -14.347 14.299 -6.731 1.00 60.50 89 LYS A N 1
ATOM 711 C CA . LYS A 1 89 ? -14.526 13.716 -8.071 1.00 60.50 89 LYS A CA 1
ATOM 712 C C . LYS A 1 89 ? -13.159 13.318 -8.614 1.00 60.50 89 LYS A C 1
ATOM 714 O O . LYS A 1 89 ? -12.281 14.175 -8.756 1.00 60.50 89 LYS A O 1
ATOM 719 N N . ARG A 1 90 ? -12.976 12.014 -8.838 1.00 59.97 90 ARG A N 1
ATOM 720 C CA . ARG A 1 90 ? -11.764 11.470 -9.445 1.00 59.97 90 ARG A CA 1
ATOM 721 C C . ARG A 1 90 ? -11.529 12.289 -10.708 1.00 59.97 90 ARG A C 1
ATOM 723 O O . ARG A 1 90 ? -12.446 12.423 -11.518 1.00 59.97 90 ARG A O 1
ATOM 730 N N . VAL A 1 91 ? -10.345 12.888 -10.844 1.00 60.06 91 VAL A N 1
ATOM 731 C CA . VAL A 1 91 ? -9.952 13.443 -12.139 1.00 60.06 91 VAL A CA 1
ATOM 732 C C . VAL A 1 91 ? -10.060 12.266 -13.091 1.00 60.06 91 VAL A C 1
ATOM 734 O O . VAL A 1 91 ? -9.441 11.230 -12.840 1.00 60.06 91 VAL A O 1
ATOM 737 N N . THR A 1 92 ? -10.931 12.368 -14.091 1.00 58.44 92 THR A N 1
ATOM 738 C CA . THR A 1 92 ? -11.071 11.336 -15.109 1.00 58.44 92 THR A CA 1
ATOM 739 C C . THR A 1 92 ? -9.688 11.143 -15.699 1.00 58.44 92 THR A C 1
ATOM 741 O O . THR A 1 92 ? -9.147 12.048 -16.339 1.00 58.44 92 THR A O 1
ATOM 744 N N . ALA A 1 93 ? -9.071 9.999 -15.392 1.00 65.44 93 ALA A N 1
ATOM 745 C CA . ALA A 1 93 ? -7.802 9.643 -15.988 1.00 65.44 93 ALA A CA 1
ATOM 746 C C . ALA A 1 93 ? -7.989 9.737 -17.501 1.00 65.44 93 ALA A C 1
ATOM 748 O O . ALA A 1 93 ? -9.034 9.345 -18.031 1.00 65.44 93 ALA A O 1
ATOM 749 N N . LYS A 1 94 ? -7.002 10.319 -18.184 1.00 71.25 94 LYS A N 1
ATOM 750 C CA . LYS A 1 94 ? -7.014 10.369 -19.642 1.00 71.25 94 LYS A CA 1
ATOM 751 C C . LYS A 1 94 ? -7.257 8.933 -20.135 1.00 71.25 94 LYS A C 1
ATOM 753 O O . LYS A 1 94 ? -6.610 8.033 -19.591 1.00 71.25 94 LYS A O 1
ATOM 758 N N . PRO A 1 95 ? -8.183 8.701 -21.083 1.00 71.62 95 PRO A N 1
ATOM 759 C CA . PRO A 1 95 ? -8.483 7.353 -21.545 1.00 71.62 95 PRO A CA 1
ATOM 760 C C . PRO A 1 95 ? -7.187 6.629 -21.899 1.00 71.62 95 PRO A C 1
ATOM 762 O O . PRO A 1 95 ? -6.337 7.197 -22.593 1.00 71.62 95 PRO A O 1
ATOM 765 N N . LEU A 1 96 ? -7.018 5.411 -21.383 1.00 73.62 96 LEU A N 1
ATOM 766 C CA . LEU A 1 96 ? -5.873 4.586 -21.738 1.00 73.62 96 LEU A CA 1
ATOM 767 C C . LEU A 1 96 ? -5.930 4.348 -23.247 1.00 73.62 96 LEU A C 1
ATOM 769 O O . LEU A 1 96 ? -6.909 3.810 -23.763 1.00 73.62 96 LEU A O 1
ATOM 773 N N . ARG A 1 97 ? -4.899 4.798 -23.966 1.00 85.12 97 ARG A N 1
ATOM 774 C CA . ARG A 1 97 ? -4.758 4.488 -25.388 1.00 85.12 97 ARG A CA 1
ATOM 775 C C . ARG A 1 97 ? -4.170 3.080 -25.499 1.00 85.12 97 ARG A C 1
ATOM 777 O O . ARG A 1 97 ? -3.162 2.827 -24.838 1.00 85.12 97 ARG A O 1
ATOM 784 N N . PRO A 1 98 ? -4.728 2.204 -26.347 1.00 86.88 98 PRO A N 1
ATOM 785 C CA . PRO A 1 98 ? -4.082 0.943 -26.682 1.00 86.88 98 PRO A CA 1
ATOM 786 C C . PRO A 1 98 ? -2.652 1.179 -27.176 1.00 86.88 98 PRO A C 1
ATOM 788 O O . PRO A 1 98 ? -2.413 2.083 -27.990 1.00 86.88 98 PRO A O 1
ATOM 791 N N . SER A 1 99 ? -1.705 0.380 -26.689 1.00 90.38 99 SER A N 1
ATOM 792 C CA . SER A 1 99 ? -0.347 0.384 -27.229 1.00 90.38 99 SER A CA 1
ATOM 793 C C . SER A 1 99 ? -0.345 -0.185 -28.644 1.00 90.38 99 SER A C 1
ATOM 795 O O . SER A 1 99 ? -1.085 -1.115 -28.960 1.00 90.38 99 SER A O 1
ATOM 797 N N . SER A 1 100 ? 0.476 0.392 -29.518 1.00 92.50 100 SER A N 1
ATOM 798 C CA . SER A 1 100 ? 0.684 -0.155 -30.859 1.00 92.50 100 SER A CA 1
ATOM 799 C C . SER A 1 100 ? 1.465 -1.468 -30.805 1.00 92.50 100 SER A C 1
ATOM 801 O O . SER A 1 100 ? 2.151 -1.765 -29.829 1.00 92.50 100 SER A O 1
ATOM 803 N N . THR A 1 101 ? 1.406 -2.241 -31.887 1.00 92.06 101 THR A N 1
ATOM 804 C CA . THR A 1 101 ? 2.119 -3.519 -32.007 1.00 92.06 101 THR A CA 1
ATOM 805 C C . THR A 1 101 ? 3.625 -3.375 -31.777 1.00 92.06 101 THR A C 1
ATOM 807 O O . THR A 1 101 ? 4.217 -4.216 -31.113 1.00 92.06 101 THR A O 1
ATOM 810 N N . ALA A 1 102 ? 4.234 -2.292 -32.271 1.00 93.56 102 ALA A N 1
ATOM 811 C CA . ALA A 1 102 ? 5.653 -2.009 -32.052 1.00 93.56 102 ALA A CA 1
ATOM 812 C C . ALA A 1 102 ? 5.953 -1.735 -30.569 1.00 93.56 102 ALA A C 1
ATOM 814 O O . ALA A 1 102 ? 6.888 -2.293 -30.009 1.00 93.56 102 ALA A O 1
ATOM 815 N N . GLU A 1 103 ? 5.105 -0.945 -29.906 1.00 92.56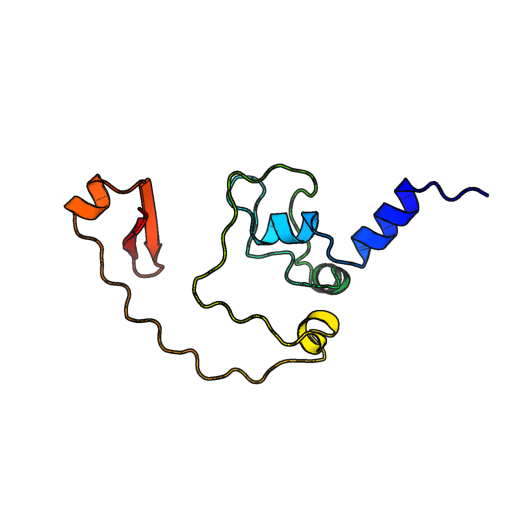 103 GLU A N 1
ATOM 816 C CA . GLU A 1 103 ? 5.256 -0.651 -28.477 1.00 92.56 103 GLU A CA 1
ATOM 817 C C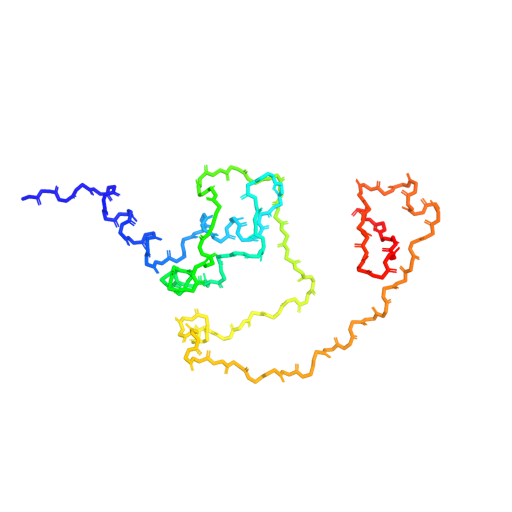 . GLU A 1 103 ? 5.106 -1.905 -27.609 1.00 92.56 103 GLU A C 1
ATOM 819 O O . GLU A 1 103 ? 5.785 -2.016 -26.595 1.00 92.56 103 GLU A O 1
ATOM 824 N N . LEU A 1 104 ? 4.238 -2.843 -28.000 1.00 93.31 104 LEU A N 1
ATOM 825 C CA . LEU A 1 104 ? 4.074 -4.125 -27.312 1.00 93.31 104 LEU A CA 1
ATOM 826 C C . LEU A 1 104 ? 5.251 -5.077 -27.559 1.00 93.31 104 LEU A C 1
ATOM 828 O O . LEU A 1 104 ? 5.643 -5.792 -26.643 1.00 93.31 104 LEU A O 1
ATOM 832 N N . ALA A 1 105 ? 5.820 -5.081 -28.767 1.00 91.62 105 ALA A N 1
ATOM 833 C CA . ALA A 1 105 ? 6.966 -5.923 -29.111 1.00 91.62 105 ALA A CA 1
ATOM 834 C C . ALA A 1 105 ? 8.232 -5.548 -28.323 1.00 91.62 105 ALA A C 1
ATOM 836 O O . ALA A 1 105 ? 9.049 -6.412 -28.017 1.00 91.62 105 ALA A O 1
ATOM 837 N N . GLU A 1 106 ? 8.374 -4.270 -27.973 1.00 93.19 106 GLU A N 1
ATOM 838 C CA . GLU A 1 106 ? 9.497 -3.743 -27.190 1.00 93.19 106 GLU A CA 1
ATOM 839 C C . GLU A 1 106 ? 9.193 -3.644 -25.686 1.00 93.19 106 GLU A C 1
ATOM 841 O O . GLU A 1 106 ? 10.016 -3.157 -24.909 1.00 93.19 106 GLU A O 1
ATOM 846 N N . ALA A 1 107 ? 8.001 -4.060 -25.254 1.00 89.88 107 ALA A N 1
ATOM 847 C CA . ALA A 1 107 ? 7.569 -3.863 -23.882 1.00 89.88 107 ALA A CA 1
ATOM 848 C C . ALA A 1 107 ? 8.351 -4.753 -22.909 1.00 89.88 107 ALA A C 1
ATOM 850 O O . ALA A 1 107 ? 8.508 -5.957 -23.116 1.00 89.88 107 ALA A O 1
ATOM 851 N N . ARG A 1 108 ? 8.755 -4.177 -21.774 1.00 90.31 108 ARG A N 1
ATOM 852 C CA . ARG A 1 108 ? 9.309 -4.941 -20.649 1.00 90.31 108 ARG A CA 1
ATOM 853 C C . ARG A 1 108 ? 8.235 -5.803 -19.979 1.00 90.31 108 ARG A C 1
ATOM 855 O O . ARG A 1 108 ? 8.538 -6.876 -19.462 1.00 90.31 108 ARG A O 1
ATOM 862 N N . ALA A 1 109 ? 6.995 -5.322 -19.966 1.00 82.31 109 ALA A N 1
ATOM 863 C CA . ALA A 1 109 ? 5.815 -6.056 -19.522 1.00 82.31 109 ALA A CA 1
ATOM 864 C C . ALA A 1 109 ? 4.560 -5.525 -20.227 1.00 82.31 109 ALA A C 1
ATOM 866 O O . ALA A 1 109 ? 4.544 -4.398 -20.721 1.00 82.31 109 ALA A O 1
ATOM 867 N N . VAL A 1 110 ? 3.489 -6.317 -20.239 1.00 87.12 110 VAL A N 1
ATOM 868 C CA . VAL A 1 110 ? 2.191 -5.915 -20.796 1.00 87.12 110 VAL A CA 1
ATOM 869 C C . VAL A 1 110 ? 1.128 -6.018 -19.710 1.00 87.12 110 VAL A C 1
ATOM 871 O O . VAL A 1 110 ? 0.974 -7.069 -19.089 1.00 87.12 110 VAL A O 1
ATOM 874 N N . ILE A 1 111 ? 0.395 -4.927 -19.485 1.00 85.06 111 ILE A N 1
ATOM 875 C CA . ILE A 1 111 ? -0.781 -4.901 -18.607 1.00 85.06 111 ILE A CA 1
ATOM 876 C C . ILE A 1 111 ? -2.027 -4.983 -19.484 1.00 85.06 111 ILE A C 1
ATOM 878 O O . ILE A 1 111 ? -2.151 -4.236 -20.454 1.00 85.06 111 ILE A O 1
ATOM 882 N N . TYR A 1 112 ? -2.959 -5.860 -19.117 1.00 84.81 112 TYR A N 1
ATOM 883 C CA . TYR A 1 112 ? -4.286 -5.924 -19.722 1.00 84.81 112 TYR A CA 1
ATOM 884 C C . TYR A 1 112 ? -5.304 -5.270 -18.791 1.00 84.81 112 TYR A C 1
ATOM 886 O O . TYR A 1 112 ? -5.370 -5.609 -17.608 1.00 84.81 112 TYR A O 1
ATOM 894 N N . THR A 1 113 ? -6.085 -4.320 -19.309 1.00 81.56 113 THR A N 1
ATOM 895 C CA . THR A 1 113 ? -7.214 -3.753 -18.555 1.00 81.56 113 THR A CA 1
ATOM 896 C C . THR A 1 113 ? -8.381 -4.744 -18.497 1.00 81.56 113 THR A C 1
ATOM 898 O O . THR A 1 113 ? -8.408 -5.729 -19.238 1.00 81.56 113 THR A O 1
ATOM 901 N N . ALA A 1 114 ? -9.377 -4.479 -17.646 1.00 70.69 114 ALA A N 1
ATOM 902 C CA . ALA A 1 114 ? -10.599 -5.289 -17.579 1.00 70.69 114 ALA A CA 1
ATOM 903 C C . ALA A 1 114 ? -11.370 -5.302 -18.916 1.00 70.69 114 ALA A C 1
ATOM 905 O O . ALA A 1 114 ? -12.069 -6.260 -19.229 1.00 70.69 114 ALA A O 1
ATOM 906 N N . GLU A 1 115 ? -11.196 -4.258 -19.725 1.00 80.75 115 GLU A N 1
ATOM 907 C CA . GLU A 1 115 ? -11.751 -4.105 -21.071 1.00 80.75 115 GLU A CA 1
ATOM 908 C C . GLU A 1 115 ? -10.874 -4.754 -22.161 1.00 80.75 115 GLU A C 1
ATOM 910 O O . GLU A 1 115 ? -11.156 -4.607 -23.349 1.00 80.75 115 GLU A O 1
ATOM 915 N N . GLY A 1 116 ? -9.797 -5.452 -21.783 1.00 83.81 116 GLY A N 1
ATOM 916 C CA . GLY A 1 116 ? -8.906 -6.159 -22.705 1.00 83.81 116 GLY A CA 1
ATOM 917 C C . GLY A 1 116 ? -7.889 -5.271 -23.426 1.00 83.81 116 GLY A C 1
ATOM 918 O O . GLY A 1 116 ? -7.260 -5.719 -24.385 1.00 83.81 116 GLY A O 1
ATOM 919 N N . ILE A 1 117 ? -7.695 -4.022 -22.992 1.00 88.19 117 ILE A N 1
ATOM 920 C CA . ILE A 1 117 ? -6.721 -3.118 -23.614 1.00 88.19 117 ILE A CA 1
ATOM 921 C C . ILE A 1 117 ? -5.310 -3.523 -23.182 1.00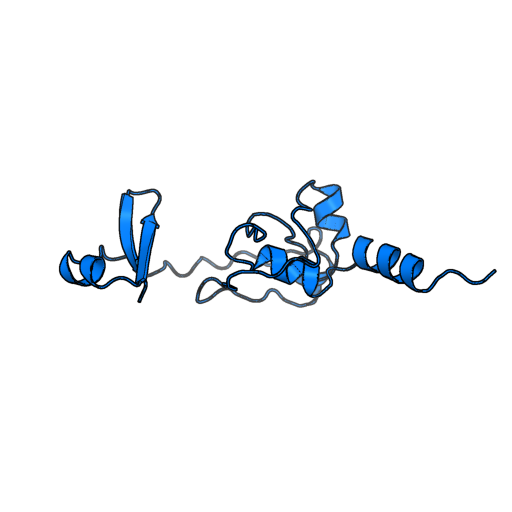 88.19 117 ILE A C 1
ATOM 923 O O . ILE A 1 117 ? -5.010 -3.532 -21.989 1.00 88.19 117 ILE A O 1
ATOM 927 N N . ALA A 1 118 ? -4.439 -3.808 -24.152 1.00 88.38 118 ALA A N 1
ATOM 928 C CA . ALA A 1 118 ? -3.023 -4.063 -23.912 1.00 88.38 118 ALA A CA 1
ATOM 929 C C . ALA A 1 118 ? -2.241 -2.745 -23.798 1.00 88.38 118 ALA A C 1
ATOM 931 O O . ALA A 1 118 ? -2.259 -1.909 -24.711 1.00 88.38 118 ALA A O 1
ATOM 932 N N . VAL A 1 119 ? -1.537 -2.578 -22.680 1.00 88.25 119 VAL A N 1
ATOM 933 C CA . VAL A 1 119 ? -0.699 -1.413 -22.384 1.00 88.25 119 VAL A CA 1
ATOM 934 C C . VAL A 1 119 ? 0.740 -1.873 -22.172 1.00 88.25 119 VAL A C 1
ATOM 936 O O . VAL A 1 119 ? 1.032 -2.639 -21.253 1.00 88.25 119 VAL A O 1
ATOM 939 N N . ALA A 1 120 ? 1.636 -1.397 -23.034 1.00 89.56 120 ALA A N 1
ATOM 940 C CA . ALA A 1 120 ? 3.071 -1.609 -22.937 1.00 89.56 120 ALA A CA 1
ATOM 941 C C . ALA A 1 120 ? 3.639 -0.863 -21.725 1.00 89.56 120 ALA A C 1
ATOM 943 O O . ALA A 1 120 ? 3.478 0.354 -21.592 1.00 89.56 120 ALA A O 1
ATOM 944 N N . VAL A 1 121 ? 4.338 -1.595 -20.867 1.00 83.38 121 VAL A N 1
ATOM 945 C CA . VAL A 1 121 ? 5.140 -1.052 -19.774 1.00 83.38 121 VAL A CA 1
ATOM 946 C C . VAL A 1 121 ? 6.583 -0.990 -20.261 1.00 83.38 121 VAL A C 1
ATOM 948 O O . VAL A 1 121 ? 7.154 -2.013 -20.647 1.00 83.38 121 VAL A O 1
ATOM 951 N N . ARG A 1 122 ? 7.145 0.218 -20.276 1.00 74.88 122 ARG A N 1
ATOM 952 C CA . ARG A 1 122 ? 8.552 0.482 -20.594 1.00 74.88 122 ARG A CA 1
ATOM 953 C C . ARG A 1 122 ? 9.351 0.590 -19.302 1.00 74.88 122 ARG A C 1
ATOM 955 O O . ARG A 1 122 ? 8.826 1.235 -18.367 1.00 74.88 122 ARG A O 1
#

Radius of gyration: 18.59 Å; chains: 1; bounding box: 27×28×67 Å

Secondary structure (DSSP, 8-state):
----HHHHHHHHHTTB--HHHHHHHTEESTT--TTS---SSBTHHHHHTT---S-TTPPPSEE---TTPPPPPHHHHHHTTTS---------PPPPPPPPHHHHHT-SEEEEPTT--EEEE-

pLDDT: mean 81.38, std 11.41, range [42.16, 93.56]

Sequence (122 aa):
GFIRPLQVLNGLENMFALQDFHHVHHGIGRYGNASSNYGNVLNIWDKLHGTSSGHPHRPQDAYGLPVGVKVESWSVQLFWPVLREKEKKRVTAKPLRPSSTAELAEARAVIYTAEGIAVAVR